Protein AF-A0A2W6HXC4-F1 (afdb_monomer_lite)

Sequence (80 aa):
MSRVIYSILDWVCDQIRGYEAAHGNKPDQILVTPEQAIGLLYAAWKGTSAASVDPVELVRQGGVFVLGVPLKLFEVGHGR

Secondary structure (DSSP, 8-state):
-------HHHHHHHHHHHHHHHHSS--S-EEE-HHHHHHHHHHHTTTS--TTS-HHHHHHTT--EETTEEEEE-------

Organism: Stenotrophomonas maltophilia (NCBI:txid40324)

Foldseek 3Di:
DDDDPCALLVVVVVVQVVVCVVPVDGDQADEDALVSQVRNCVVVPVDDPPVPDRSSVCLVVQPDDRPNHTYHYDDPPPDD

pLDDT: mean 79.89, std 17.6, range [37.25, 97.38]

Radius of gyration: 13.92 Å; chains: 1; bounding box: 36×38×36 Å

Structure (mmCIF, N/CA/C/O backbone):
data_AF-A0A2W6HXC4-F1
#
_entry.id   AF-A0A2W6HXC4-F1
#
loop_
_atom_site.group_PDB
_atom_site.id
_atom_site.type_symbol
_atom_site.label_atom_id
_atom_site.label_alt_id
_atom_site.label_comp_id
_atom_site.label_asym_id
_atom_site.label_entity_id
_atom_site.label_seq_id
_atom_site.pdbx_PDB_ins_code
_atom_site.Cartn_x
_atom_site.Cartn_y
_atom_site.Cartn_z
_atom_site.occupancy
_atom_site.B_iso_or_equiv
_atom_site.auth_seq_id
_atom_site.auth_comp_id
_atom_site.auth_asym_id
_atom_site.auth_atom_id
_atom_site.pdbx_PDB_model_num
ATOM 1 N N . MET A 1 1 ? 27.470 -5.426 9.404 1.00 37.91 1 MET A N 1
ATOM 2 C CA . MET A 1 1 ? 26.197 -6.118 9.706 1.00 37.91 1 MET A CA 1
ATOM 3 C C . MET A 1 1 ? 25.059 -5.195 9.320 1.00 37.91 1 MET A C 1
ATOM 5 O O . MET A 1 1 ? 25.053 -4.046 9.739 1.00 37.91 1 MET A O 1
ATOM 9 N N . SER A 1 2 ? 24.204 -5.698 8.431 1.00 40.53 2 SER A N 1
ATOM 10 C CA . SER A 1 2 ? 23.146 -5.004 7.692 1.00 40.53 2 SER A CA 1
ATOM 11 C C . SER A 1 2 ? 22.202 -4.224 8.610 1.00 40.53 2 SER A C 1
ATOM 13 O O . SER A 1 2 ? 21.391 -4.812 9.320 1.00 40.53 2 SER A O 1
ATOM 15 N N . ARG A 1 3 ? 22.323 -2.898 8.616 1.00 45.97 3 ARG A N 1
ATOM 16 C CA . ARG A 1 3 ? 21.374 -1.988 9.255 1.00 45.97 3 ARG A CA 1
ATOM 17 C C . ARG A 1 3 ? 20.872 -1.090 8.131 1.00 45.97 3 ARG A C 1
ATOM 19 O O . ARG A 1 3 ? 21.681 -0.429 7.492 1.00 45.97 3 ARG A O 1
ATOM 26 N N . VAL A 1 4 ? 19.561 -1.093 7.907 1.00 43.66 4 VAL A N 1
ATOM 27 C CA . VAL A 1 4 ? 18.833 -0.287 6.908 1.00 43.66 4 VAL A CA 1
ATOM 28 C C . VAL A 1 4 ? 18.766 -0.877 5.486 1.00 43.66 4 VAL A C 1
ATOM 30 O O . VAL A 1 4 ? 19.089 -0.227 4.502 1.00 43.66 4 VAL A O 1
ATOM 33 N N . ILE A 1 5 ? 18.234 -2.094 5.356 1.00 51.84 5 ILE A N 1
ATOM 34 C CA . ILE A 1 5 ? 17.322 -2.385 4.233 1.00 51.84 5 ILE A CA 1
ATOM 35 C C . ILE A 1 5 ? 15.955 -2.645 4.860 1.00 51.84 5 ILE A C 1
ATOM 37 O O . ILE A 1 5 ? 15.468 -3.769 4.876 1.00 51.84 5 ILE A O 1
ATOM 41 N N . TYR A 1 6 ? 15.387 -1.621 5.495 1.00 59.72 6 TYR A N 1
ATOM 42 C CA . TYR A 1 6 ? 13.972 -1.669 5.830 1.00 59.72 6 TYR A CA 1
ATOM 43 C C . TYR A 1 6 ? 13.239 -1.383 4.526 1.00 59.72 6 TYR A C 1
ATOM 45 O O . TYR A 1 6 ? 13.403 -0.307 3.944 1.00 59.72 6 TYR A O 1
ATOM 53 N N . SER A 1 7 ? 12.579 -2.399 3.982 1.00 81.56 7 SER A N 1
ATOM 54 C CA . SER A 1 7 ? 11.972 -2.271 2.666 1.00 81.56 7 SER A CA 1
ATOM 55 C C . SER A 1 7 ? 10.736 -1.376 2.758 1.00 81.56 7 SER A C 1
ATOM 57 O O . SER A 1 7 ? 10.077 -1.296 3.793 1.00 81.56 7 SER A O 1
ATOM 59 N N . ILE A 1 8 ? 10.384 -0.708 1.661 1.00 85.06 8 ILE A N 1
ATOM 60 C CA . ILE A 1 8 ? 9.127 0.050 1.585 1.00 85.06 8 ILE A CA 1
ATOM 61 C C . ILE A 1 8 ? 7.904 -0.847 1.864 1.00 85.06 8 ILE A C 1
ATOM 63 O O . ILE A 1 8 ? 6.895 -0.372 2.375 1.00 85.06 8 ILE A O 1
ATOM 67 N N . LEU A 1 9 ? 8.017 -2.154 1.602 1.00 86.94 9 LEU A N 1
ATOM 68 C CA . LEU A 1 9 ? 6.996 -3.144 1.935 1.00 86.94 9 LEU A CA 1
ATOM 69 C C . LEU A 1 9 ? 6.824 -3.310 3.448 1.00 86.94 9 LEU A C 1
ATOM 71 O O . LEU A 1 9 ? 5.686 -3.333 3.916 1.00 86.94 9 LEU A O 1
ATOM 75 N N . ASP A 1 10 ? 7.923 -3.369 4.207 1.00 89.31 10 ASP A N 1
ATOM 76 C CA . ASP A 1 10 ? 7.866 -3.438 5.673 1.00 89.31 10 ASP A CA 1
ATOM 77 C C . ASP A 1 10 ? 7.195 -2.181 6.235 1.00 89.31 10 ASP A C 1
ATOM 79 O O . ASP A 1 10 ? 6.286 -2.279 7.059 1.00 89.31 10 ASP A O 1
ATOM 83 N N . TRP A 1 11 ? 7.557 -1.010 5.695 1.00 89.94 11 TRP A N 1
ATOM 84 C CA . TRP A 1 11 ? 6.940 0.261 6.074 1.00 89.94 11 TRP A CA 1
ATOM 85 C C . TRP A 1 11 ? 5.425 0.259 5.854 1.00 89.94 11 TRP A C 1
ATOM 87 O O . TRP A 1 11 ? 4.683 0.579 6.782 1.00 89.94 11 TRP A O 1
ATOM 97 N N . VAL A 1 12 ? 4.945 -0.138 4.667 1.00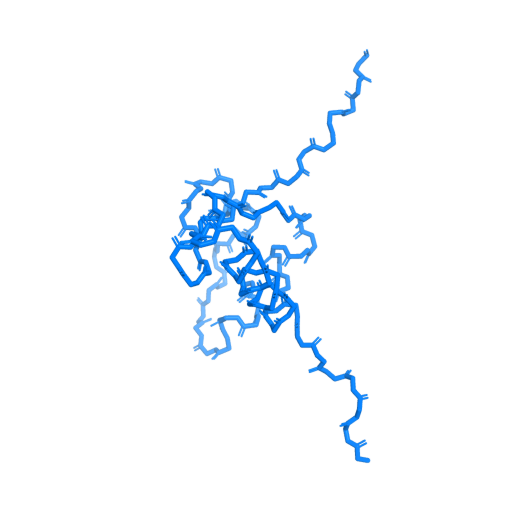 91.56 12 VAL A N 1
ATOM 98 C CA . VAL A 1 12 ? 3.498 -0.198 4.386 1.00 91.56 12 VAL A CA 1
ATOM 99 C C . VAL A 1 12 ? 2.792 -1.193 5.308 1.00 91.56 12 VAL A C 1
ATOM 101 O O . VAL A 1 12 ? 1.713 -0.887 5.818 1.00 91.56 12 VAL A O 1
ATOM 104 N N . CYS A 1 13 ? 3.390 -2.361 5.561 1.00 92.50 13 CYS A N 1
ATOM 105 C CA . CYS A 1 13 ? 2.824 -3.340 6.490 1.00 92.50 13 CYS A CA 1
ATOM 106 C C . CYS A 1 13 ? 2.641 -2.746 7.890 1.00 92.50 13 CYS A C 1
ATOM 108 O O . CYS A 1 13 ? 1.591 -2.937 8.505 1.00 92.50 13 CYS A O 1
ATOM 110 N N . ASP A 1 14 ? 3.632 -2.002 8.377 1.00 94.00 14 ASP A N 1
ATOM 111 C CA . ASP A 1 14 ? 3.574 -1.391 9.701 1.00 94.00 14 ASP A CA 1
ATOM 112 C C . ASP A 1 14 ? 2.592 -0.214 9.756 1.00 94.00 14 ASP A C 1
ATOM 114 O O . ASP A 1 14 ? 1.906 -0.060 10.764 1.00 94.00 14 ASP A O 1
ATOM 118 N N . GLN A 1 15 ? 2.421 0.552 8.670 1.00 93.94 15 GLN A N 1
ATOM 119 C CA . GLN A 1 15 ? 1.355 1.560 8.591 1.00 93.94 15 GLN A CA 1
ATOM 120 C C . GLN A 1 15 ? -0.040 0.927 8.688 1.00 93.94 15 GLN A C 1
ATOM 122 O O . GLN A 1 15 ? -0.878 1.402 9.453 1.00 93.94 15 GLN A O 1
ATOM 127 N N . ILE A 1 16 ? -0.285 -0.169 7.960 1.00 95.69 16 ILE A N 1
ATOM 128 C CA . ILE A 1 16 ? -1.575 -0.878 7.994 1.00 95.69 16 ILE A CA 1
ATOM 129 C C . ILE A 1 16 ? -1.846 -1.427 9.397 1.00 95.69 16 ILE A C 1
ATOM 131 O O . ILE A 1 16 ? -2.927 -1.209 9.940 1.00 95.69 16 ILE A O 1
ATOM 135 N N . ARG A 1 17 ? -0.860 -2.097 10.005 1.00 96.25 17 ARG A N 1
ATOM 136 C CA . ARG A 1 17 ? -0.987 -2.650 11.364 1.00 96.25 17 ARG A CA 1
ATOM 137 C C . ARG A 1 17 ? -1.184 -1.559 12.411 1.00 96.25 17 ARG A C 1
ATOM 139 O O . ARG A 1 17 ? -1.992 -1.731 13.316 1.00 96.25 17 ARG A 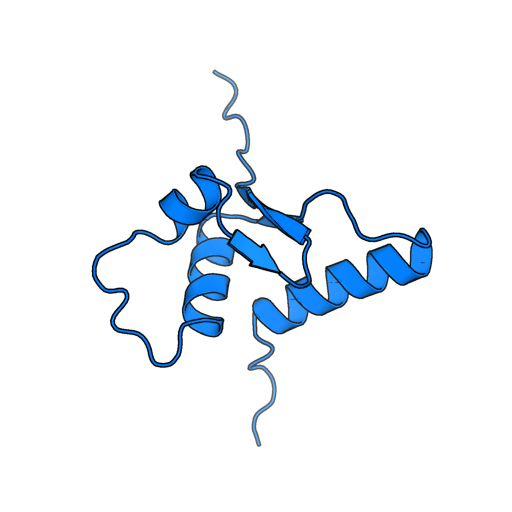O 1
ATOM 146 N N . GLY A 1 18 ? -0.458 -0.448 12.292 1.00 96.75 18 GLY A N 1
ATOM 147 C CA . GLY A 1 18 ? -0.596 0.698 13.187 1.00 96.75 18 GLY A CA 1
ATOM 148 C C . GLY A 1 18 ? -1.988 1.323 13.104 1.00 96.75 18 GLY A C 1
ATOM 149 O O . GLY A 1 18 ? -2.593 1.612 14.135 1.00 96.75 18 GLY A O 1
ATOM 150 N N . TYR A 1 19 ? -2.529 1.465 11.891 1.00 96.94 19 TYR A N 1
ATOM 151 C CA . TYR A 1 19 ? -3.899 1.932 11.689 1.00 96.94 19 TYR A CA 1
ATOM 152 C C . TYR A 1 19 ? -4.919 0.962 12.297 1.00 96.94 19 TYR A C 1
ATOM 154 O O . TYR A 1 19 ? -5.783 1.393 13.059 1.00 96.94 19 TYR A O 1
ATOM 162 N N . GLU A 1 20 ? -4.787 -0.339 12.022 1.00 97.19 20 GLU A N 1
ATOM 163 C CA . GLU A 1 20 ? -5.694 -1.376 12.530 1.00 97.19 20 GLU A CA 1
ATOM 164 C C . GLU A 1 20 ? -5.694 -1.457 14.056 1.00 97.19 20 GLU A C 1
ATOM 166 O O . GLU A 1 20 ? -6.759 -1.522 14.667 1.00 97.19 20 GLU A O 1
ATOM 171 N N . ALA A 1 21 ? -4.524 -1.344 14.686 1.00 97.38 21 ALA A N 1
ATOM 172 C CA . ALA A 1 21 ? -4.414 -1.289 16.138 1.00 97.38 21 ALA A CA 1
ATOM 173 C C . ALA A 1 21 ? -5.113 -0.058 16.746 1.00 97.38 21 ALA A C 1
ATOM 175 O O . ALA A 1 21 ? -5.636 -0.142 17.856 1.00 97.38 21 ALA A O 1
ATOM 176 N N . ALA A 1 22 ? -5.128 1.075 16.038 1.00 97.31 22 ALA A N 1
ATOM 177 C CA . ALA A 1 22 ? -5.728 2.319 16.519 1.00 97.31 22 ALA A CA 1
ATOM 178 C C . ALA A 1 22 ? -7.244 2.421 16.262 1.00 97.31 22 ALA A C 1
ATOM 180 O O . ALA A 1 22 ? -7.940 3.074 17.037 1.00 97.31 22 ALA A O 1
ATOM 181 N N . HIS A 1 23 ? -7.760 1.789 15.202 1.00 96.69 23 HIS A N 1
ATOM 182 C CA . HIS A 1 23 ? -9.148 1.971 14.745 1.00 96.69 23 HIS A CA 1
ATOM 183 C C . HIS A 1 23 ? -10.002 0.696 14.828 1.00 96.69 23 HIS A C 1
ATOM 185 O O . HIS A 1 23 ? -11.223 0.766 14.711 1.00 96.69 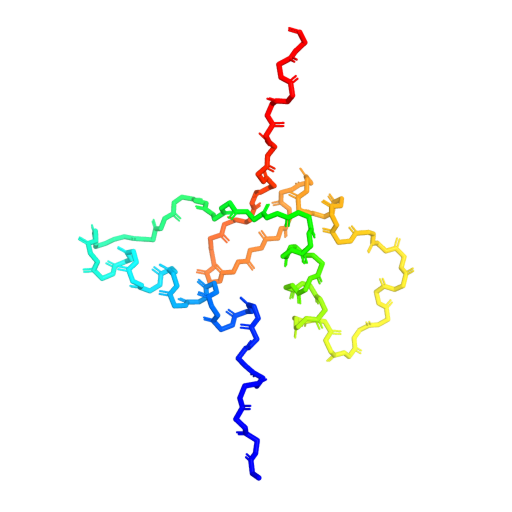23 HIS A O 1
ATOM 191 N N . GLY A 1 24 ? -9.389 -0.472 15.047 1.00 96.50 24 GLY A N 1
ATOM 192 C CA . GLY A 1 24 ? -10.084 -1.763 15.099 1.00 96.50 24 GLY A CA 1
ATOM 193 C C . GLY A 1 24 ? -10.487 -2.321 13.729 1.00 96.50 24 GLY A C 1
ATOM 194 O O . GLY A 1 24 ? -11.192 -3.326 13.662 1.00 96.50 24 GLY A O 1
ATOM 195 N N . ASN A 1 25 ? -10.057 -1.687 12.637 1.00 96.38 25 ASN A N 1
ATOM 196 C CA . ASN A 1 25 ? -10.262 -2.127 11.260 1.00 96.38 25 ASN A CA 1
ATOM 197 C C . ASN A 1 25 ? -9.073 -1.730 10.372 1.00 96.38 25 ASN A C 1
ATOM 199 O O . ASN A 1 25 ? -8.279 -0.857 10.710 1.00 96.38 25 ASN A O 1
ATOM 203 N N . LYS A 1 26 ? -8.946 -2.360 9.203 1.00 95.50 26 LYS A N 1
ATOM 204 C CA . LYS A 1 26 ? -7.936 -1.963 8.216 1.00 95.50 26 LYS A CA 1
ATOM 205 C C . LYS A 1 26 ? -8.319 -0.642 7.538 1.00 95.50 26 LYS A C 1
ATOM 207 O O . LYS A 1 26 ? -9.511 -0.379 7.387 1.00 95.50 26 LYS A O 1
ATOM 212 N N . PRO A 1 27 ? -7.335 0.158 7.091 1.00 95.81 27 PRO A N 1
ATOM 213 C CA . PRO A 1 27 ? -7.625 1.332 6.281 1.00 95.81 27 PRO A CA 1
ATOM 214 C C . PRO A 1 27 ? -8.253 0.918 4.945 1.00 95.81 27 PRO A C 1
ATOM 216 O O . PRO A 1 27 ? -7.900 -0.124 4.391 1.00 95.81 27 PRO A O 1
ATOM 219 N N . ASP A 1 28 ? -9.138 1.758 4.405 1.00 95.12 28 ASP A N 1
ATOM 220 C CA . ASP A 1 28 ? -9.809 1.490 3.124 1.00 95.12 28 ASP A CA 1
ATOM 221 C C . ASP A 1 28 ? -8.829 1.456 1.944 1.00 95.12 28 ASP A C 1
ATOM 223 O O . ASP A 1 28 ? -9.053 0.746 0.970 1.00 95.12 28 ASP A O 1
ATOM 227 N N . GLN A 1 29 ? -7.747 2.238 2.019 1.00 94.12 29 GLN A N 1
ATOM 228 C CA . GLN A 1 29 ? -6.681 2.304 1.018 1.00 94.12 29 GLN A CA 1
ATOM 229 C C . GLN A 1 29 ? -5.396 2.888 1.624 1.00 94.12 29 GLN A C 1
ATOM 231 O O . GLN A 1 29 ? -5.447 3.642 2.598 1.00 94.12 29 GLN A O 1
ATOM 236 N N . ILE A 1 30 ? -4.249 2.607 1.003 1.00 93.50 30 ILE A N 1
ATOM 237 C CA . ILE A 1 30 ? -2.971 3.268 1.299 1.00 93.50 30 ILE A CA 1
ATOM 238 C C . ILE A 1 30 ? -2.576 4.148 0.117 1.00 93.50 30 ILE A C 1
ATOM 240 O O . ILE A 1 30 ? -2.510 3.692 -1.026 1.00 93.50 30 ILE A O 1
ATOM 244 N N . LEU A 1 31 ? -2.297 5.416 0.409 1.00 92.75 31 LEU A N 1
ATOM 245 C CA . LEU A 1 31 ? -1.795 6.367 -0.575 1.00 92.75 31 LEU A CA 1
ATOM 246 C C . LEU A 1 31 ? -0.278 6.218 -0.697 1.00 92.75 31 LEU A C 1
ATOM 248 O O . LEU A 1 31 ? 0.428 6.243 0.310 1.00 92.75 31 LEU A O 1
ATOM 252 N N . VAL A 1 32 ? 0.214 6.071 -1.925 1.00 90.25 32 VAL A N 1
ATOM 253 C CA . VAL A 1 32 ? 1.645 5.921 -2.223 1.00 90.25 32 VAL A CA 1
ATOM 254 C C . VAL A 1 32 ? 2.073 6.877 -3.330 1.00 90.25 32 VAL A C 1
ATOM 256 O O . VAL A 1 32 ? 1.305 7.152 -4.252 1.00 90.25 32 VAL A O 1
ATOM 259 N N . THR A 1 33 ? 3.305 7.377 -3.275 1.00 90.38 33 THR A N 1
ATOM 260 C CA . THR A 1 33 ? 3.895 8.090 -4.418 1.00 90.38 33 THR A CA 1
ATOM 261 C C . THR A 1 33 ? 4.245 7.104 -5.543 1.00 90.38 33 THR A C 1
ATOM 263 O O . THR A 1 33 ? 4.360 5.898 -5.289 1.00 90.38 33 THR A O 1
ATOM 266 N N . PRO A 1 34 ? 4.458 7.574 -6.786 1.00 87.56 34 PRO A N 1
ATOM 267 C CA . PRO A 1 34 ? 4.936 6.718 -7.873 1.00 87.56 34 PRO A CA 1
ATOM 268 C C . PRO A 1 34 ? 6.228 5.960 -7.529 1.00 87.56 34 PRO A C 1
ATOM 270 O O . PRO A 1 34 ? 6.341 4.770 -7.812 1.00 87.56 34 PRO A O 1
ATOM 273 N N . GLU A 1 35 ? 7.184 6.600 -6.852 1.00 87.19 35 GLU A N 1
ATOM 274 C CA . GLU A 1 35 ? 8.444 5.970 -6.436 1.00 87.19 35 GLU A CA 1
ATOM 275 C C . GLU A 1 35 ? 8.210 4.865 -5.401 1.00 87.19 35 GLU A C 1
ATOM 277 O O . GLU A 1 35 ? 8.825 3.799 -5.470 1.00 87.19 35 GLU A O 1
ATOM 282 N N . GLN A 1 36 ? 7.297 5.097 -4.453 1.00 88.06 36 GLN A N 1
ATOM 283 C CA . GLN A 1 36 ? 6.910 4.089 -3.469 1.00 88.06 36 GLN A CA 1
ATOM 284 C C . GLN A 1 36 ? 6.194 2.912 -4.132 1.00 88.06 36 GLN A C 1
ATOM 286 O O . GLN A 1 36 ? 6.495 1.769 -3.796 1.00 88.06 36 GLN A O 1
ATOM 291 N N . ALA A 1 37 ? 5.303 3.168 -5.097 1.00 87.12 37 ALA A N 1
ATOM 292 C CA . ALA A 1 37 ? 4.654 2.124 -5.887 1.00 87.12 37 ALA A CA 1
ATOM 293 C C . ALA A 1 37 ? 5.693 1.248 -6.599 1.00 87.12 37 ALA A C 1
ATOM 295 O O . ALA A 1 37 ? 5.693 0.030 -6.437 1.00 87.12 37 ALA A O 1
ATOM 296 N N . ILE A 1 38 ? 6.645 1.866 -7.302 1.00 85.56 38 ILE A N 1
ATOM 297 C CA . ILE A 1 38 ? 7.741 1.155 -7.965 1.00 85.56 38 ILE A CA 1
ATOM 298 C C . ILE A 1 38 ? 8.522 0.303 -6.952 1.00 85.56 38 ILE A C 1
ATOM 300 O O . ILE A 1 38 ? 8.695 -0.899 -7.158 1.00 85.56 38 ILE A O 1
ATOM 304 N N . GLY A 1 39 ? 8.948 0.890 -5.829 1.00 84.69 39 GLY A N 1
ATOM 305 C CA . GLY A 1 39 ? 9.696 0.176 -4.793 1.00 84.69 39 GLY A CA 1
ATOM 306 C C . GLY A 1 39 ? 8.927 -1.001 -4.179 1.00 84.69 39 GLY A C 1
ATOM 307 O O . GLY A 1 39 ? 9.519 -2.050 -3.918 1.00 84.69 39 GLY A O 1
ATOM 308 N N . LEU A 1 40 ? 7.616 -0.850 -3.970 1.00 83.44 40 LEU A N 1
ATOM 309 C CA . LEU A 1 40 ? 6.741 -1.892 -3.428 1.00 83.44 40 LEU A CA 1
ATOM 310 C C . LEU A 1 40 ? 6.619 -3.071 -4.385 1.00 83.44 40 LEU A C 1
ATOM 312 O O . LEU A 1 40 ? 6.775 -4.216 -3.959 1.00 83.44 40 LEU A O 1
ATOM 316 N N . LEU A 1 41 ? 6.392 -2.806 -5.672 1.00 79.38 41 LEU A N 1
ATOM 317 C CA . LEU A 1 41 ? 6.300 -3.869 -6.665 1.00 79.38 41 LEU A CA 1
ATOM 318 C C . LEU A 1 41 ? 7.649 -4.570 -6.858 1.00 79.38 41 LEU A C 1
ATOM 320 O O . LEU A 1 41 ? 7.679 -5.795 -6.887 1.00 79.38 41 LEU A O 1
ATOM 324 N N . TYR A 1 42 ? 8.776 -3.850 -6.871 1.00 77.69 42 TYR A N 1
ATOM 325 C CA . TYR A 1 42 ? 10.101 -4.489 -6.896 1.00 77.69 42 TYR A CA 1
ATOM 326 C C . TYR A 1 42 ? 10.367 -5.366 -5.663 1.00 77.69 42 TYR A C 1
ATOM 328 O O . TYR A 1 42 ? 10.984 -6.427 -5.787 1.00 77.69 42 TYR A O 1
ATOM 336 N N . ALA A 1 43 ? 9.907 -4.949 -4.479 1.00 76.06 43 ALA A N 1
ATOM 337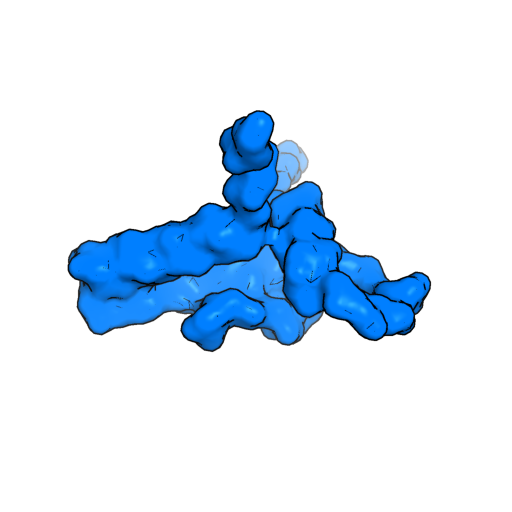 C CA . ALA A 1 43 ? 10.024 -5.744 -3.258 1.00 76.06 43 ALA A CA 1
ATOM 338 C C . ALA A 1 43 ? 9.142 -7.004 -3.301 1.00 76.06 43 ALA A C 1
ATOM 340 O O . ALA A 1 43 ? 9.582 -8.069 -2.868 1.00 76.06 43 ALA A O 1
ATOM 341 N N . ALA A 1 44 ? 7.932 -6.897 -3.858 1.00 71.44 44 ALA A N 1
ATOM 342 C CA . ALA A 1 44 ? 6.983 -8.001 -3.985 1.00 71.44 44 ALA A CA 1
ATOM 343 C C . ALA A 1 44 ? 7.325 -8.979 -5.128 1.00 71.44 44 ALA A C 1
ATOM 345 O O . ALA A 1 44 ? 7.008 -10.163 -5.039 1.00 71.44 44 ALA A O 1
ATOM 346 N N . TRP A 1 45 ? 7.980 -8.511 -6.195 1.00 71.19 45 TRP A N 1
ATOM 347 C CA . TRP A 1 45 ? 8.222 -9.268 -7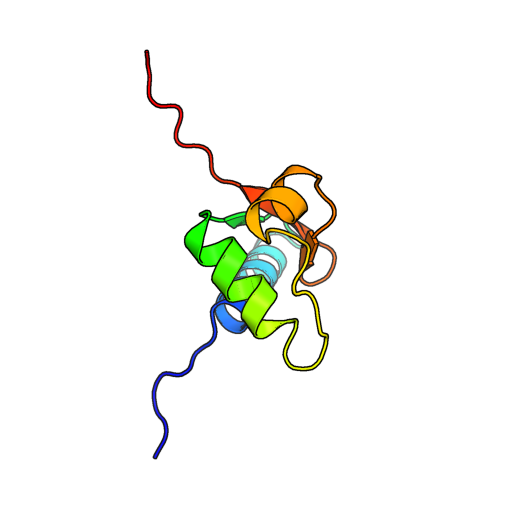.431 1.00 71.19 45 TRP A CA 1
ATOM 348 C C . TRP A 1 45 ? 9.626 -9.854 -7.579 1.00 71.19 45 TRP A C 1
ATOM 350 O O . TRP A 1 45 ? 10.015 -10.204 -8.696 1.00 71.19 45 TRP A O 1
ATOM 360 N N . LYS A 1 46 ? 10.401 -10.013 -6.497 1.00 60.59 46 LYS A N 1
ATOM 361 C CA . LYS A 1 46 ? 11.675 -10.758 -6.548 1.00 60.59 46 LYS A CA 1
ATOM 362 C C . LYS A 1 46 ? 11.448 -12.195 -7.059 1.00 60.59 46 LYS A C 1
ATOM 364 O O . LYS A 1 46 ? 11.245 -13.107 -6.266 1.00 60.59 46 LYS A O 1
ATOM 369 N N . GLY A 1 47 ? 11.502 -12.402 -8.377 1.00 53.47 47 GLY A N 1
ATOM 370 C CA . GLY A 1 47 ? 11.424 -13.720 -9.016 1.00 53.47 47 GLY A CA 1
ATOM 371 C C . GLY A 1 47 ? 10.545 -13.837 -10.266 1.00 53.47 47 GLY A C 1
ATOM 372 O O . GLY A 1 47 ? 10.677 -14.829 -10.976 1.00 53.47 47 GLY A O 1
ATOM 373 N N . THR A 1 48 ? 9.691 -12.864 -10.588 1.00 50.38 48 THR A N 1
ATOM 374 C CA . THR A 1 48 ? 8.836 -12.924 -11.791 1.00 50.38 48 THR A CA 1
ATOM 375 C C . THR A 1 48 ? 9.359 -11.989 -12.869 1.00 50.38 48 THR A C 1
ATOM 377 O O . THR A 1 48 ? 9.642 -10.825 -12.598 1.00 50.38 48 THR A O 1
ATOM 380 N N . SER A 1 49 ? 9.471 -12.482 -14.106 1.00 51.34 49 SER A N 1
ATOM 381 C CA . SER A 1 49 ? 9.811 -11.689 -15.292 1.00 51.34 49 SER A CA 1
ATOM 382 C C . SER A 1 49 ? 8.669 -10.721 -15.646 1.00 51.34 49 SER A C 1
ATOM 384 O O . SER A 1 49 ? 8.019 -10.851 -16.678 1.00 51.34 49 SER A O 1
ATOM 386 N N . ALA A 1 50 ? 8.382 -9.752 -14.780 1.00 55.06 50 ALA A N 1
ATOM 387 C CA . ALA A 1 50 ? 7.342 -8.741 -14.961 1.00 55.06 50 ALA A CA 1
ATOM 388 C C . ALA A 1 50 ? 7.810 -7.596 -15.881 1.00 55.06 50 ALA A C 1
ATOM 390 O O . ALA A 1 50 ? 7.455 -6.440 -15.686 1.00 55.06 50 ALA A O 1
ATOM 391 N N . ALA A 1 51 ? 8.635 -7.907 -16.886 1.00 55.69 51 ALA A N 1
ATOM 392 C CA . ALA A 1 51 ? 9.304 -6.919 -17.730 1.00 55.69 51 ALA A CA 1
ATOM 393 C C . ALA A 1 51 ? 8.353 -6.113 -18.639 1.00 55.69 51 ALA A C 1
ATOM 395 O O . ALA A 1 51 ? 8.818 -5.250 -19.376 1.00 55.69 51 ALA A O 1
ATOM 396 N N . SER A 1 52 ? 7.045 -6.386 -18.623 1.00 66.31 52 SER A N 1
ATOM 397 C CA . SER A 1 52 ? 6.082 -5.775 -19.543 1.00 66.31 52 SER A CA 1
ATOM 398 C C . SER A 1 52 ? 5.059 -4.841 -18.903 1.00 66.31 52 SER A C 1
ATOM 400 O O . SER A 1 52 ? 4.321 -4.204 -19.652 1.00 66.31 52 SER A O 1
ATOM 402 N N . VAL A 1 53 ? 4.979 -4.737 -17.571 1.00 71.81 53 VAL A N 1
ATOM 403 C CA . VAL A 1 53 ? 3.936 -3.925 -16.926 1.00 71.81 53 VAL A CA 1
ATOM 404 C C . VAL A 1 53 ? 4.547 -2.857 -16.029 1.00 71.81 53 VAL A C 1
ATOM 406 O O . VAL A 1 53 ? 5.274 -3.172 -15.089 1.00 71.81 53 VAL A O 1
ATOM 409 N N . ASP A 1 54 ? 4.227 -1.595 -16.322 1.00 82.81 54 ASP A N 1
ATOM 410 C CA . ASP A 1 54 ? 4.620 -0.449 -15.504 1.00 82.81 54 ASP A CA 1
ATOM 411 C C . ASP A 1 54 ? 3.961 -0.550 -14.110 1.00 82.81 54 ASP A C 1
ATOM 413 O O . ASP A 1 54 ? 2.727 -0.584 -14.011 1.00 82.81 54 ASP A O 1
ATOM 417 N N . PRO A 1 55 ? 4.752 -0.597 -13.021 1.00 78.88 55 PRO A N 1
ATOM 418 C CA . PRO A 1 55 ? 4.237 -0.626 -11.657 1.00 78.88 55 PRO A CA 1
ATOM 419 C C . PRO A 1 55 ? 3.258 0.500 -11.324 1.00 78.88 55 PRO A C 1
ATOM 421 O O . PRO A 1 55 ? 2.301 0.289 -10.579 1.00 78.88 55 PRO A O 1
ATOM 424 N N . VAL A 1 56 ? 3.485 1.693 -11.874 1.00 85.88 56 VAL A N 1
ATOM 425 C CA . VAL A 1 56 ? 2.637 2.865 -11.644 1.00 85.88 56 VAL A CA 1
ATOM 426 C C . VAL A 1 56 ? 1.267 2.649 -12.284 1.00 85.88 56 VAL A C 1
ATOM 428 O O . VAL A 1 56 ? 0.242 2.909 -11.651 1.00 85.88 56 VAL A O 1
ATOM 431 N N . GLU A 1 57 ? 1.233 2.103 -13.500 1.00 86.62 57 GLU A N 1
ATOM 432 C CA . GLU A 1 57 ? -0.016 1.798 -14.204 1.00 86.62 57 GLU A CA 1
ATOM 433 C C . GLU A 1 57 ? -0.829 0.706 -13.502 1.00 86.62 57 GLU A C 1
ATOM 435 O O . GLU A 1 57 ? -2.050 0.815 -13.412 1.00 86.62 57 GLU A O 1
ATOM 440 N N . LEU A 1 58 ? -0.184 -0.303 -12.909 1.00 85.12 58 LEU A N 1
ATOM 441 C CA . LEU A 1 58 ? -0.895 -1.314 -12.114 1.00 85.12 58 LEU A CA 1
ATOM 442 C C . LEU A 1 58 ? -1.594 -0.728 -10.892 1.00 85.12 58 LEU A C 1
ATOM 444 O O . LEU A 1 58 ? -2.724 -1.112 -10.578 1.00 85.12 58 LEU A O 1
ATOM 448 N N . VAL A 1 59 ? -0.935 0.205 -10.202 1.00 88.56 59 VAL A N 1
ATOM 449 C CA . VAL A 1 59 ? -1.554 0.904 -9.073 1.00 88.56 59 VAL A CA 1
ATOM 450 C C . VAL A 1 59 ? -2.694 1.800 -9.563 1.00 88.56 59 VAL A C 1
ATOM 452 O O . VAL A 1 59 ? -3.754 1.808 -8.941 1.00 88.56 59 VAL A O 1
ATOM 455 N N . ARG A 1 60 ? -2.546 2.489 -10.706 1.00 87.81 60 ARG A N 1
ATOM 456 C CA . ARG A 1 60 ? -3.640 3.276 -11.317 1.00 87.81 60 ARG A CA 1
ATOM 457 C C . ARG A 1 60 ? -4.858 2.430 -11.670 1.00 87.81 60 ARG A C 1
ATOM 459 O O . ARG A 1 60 ? -5.982 2.882 -11.477 1.00 87.81 60 ARG A O 1
ATOM 466 N N . GLN A 1 61 ? -4.643 1.210 -12.151 1.00 88.75 61 GLN A N 1
ATOM 467 C CA . GLN A 1 61 ? -5.712 0.264 -12.479 1.00 88.75 61 GLN A CA 1
ATOM 468 C C . GLN A 1 61 ? -6.404 -0.324 -11.236 1.00 88.75 61 GLN A C 1
ATOM 470 O O . GLN A 1 61 ? -7.417 -1.005 -11.373 1.00 88.75 61 GLN A O 1
ATOM 475 N N . GLY A 1 62 ? -5.883 -0.071 -10.028 1.00 84.38 62 GLY A N 1
ATOM 476 C CA . GLY A 1 62 ? -6.472 -0.539 -8.772 1.00 84.38 62 GLY A CA 1
ATOM 477 C C . GLY A 1 62 ? -6.261 -2.031 -8.495 1.00 84.38 62 GLY A C 1
ATOM 478 O O . GLY A 1 62 ? -6.968 -2.607 -7.674 1.00 84.38 62 GLY A O 1
ATOM 479 N N . GLY A 1 63 ? -5.305 -2.674 -9.174 1.00 81.19 63 GLY A N 1
ATOM 480 C CA . GLY A 1 63 ? -5.058 -4.116 -9.060 1.00 81.19 63 GLY A CA 1
ATOM 481 C C . GLY A 1 63 ? -4.084 -4.524 -7.950 1.00 81.19 63 GLY A C 1
ATOM 482 O O . GLY A 1 63 ? -3.800 -5.712 -7.800 1.00 81.19 63 GLY A O 1
ATOM 483 N N . VAL A 1 64 ? -3.530 -3.569 -7.198 1.00 86.31 64 VAL A N 1
ATOM 484 C CA . VAL A 1 64 ? -2.431 -3.822 -6.253 1.00 86.31 64 VAL A CA 1
ATOM 485 C C . VAL A 1 64 ? -2.911 -3.690 -4.815 1.00 86.31 64 VAL A C 1
ATOM 487 O O . VAL A 1 64 ? -3.471 -2.666 -4.428 1.00 86.31 64 VAL A O 1
ATOM 490 N N . PHE A 1 65 ? -2.632 -4.717 -4.010 1.00 90.25 65 PHE A N 1
ATOM 491 C CA . PHE A 1 65 ? -3.055 -4.807 -2.616 1.00 90.25 65 PHE A CA 1
ATOM 492 C C . PHE A 1 65 ? -1.887 -5.199 -1.714 1.00 90.25 65 PHE A C 1
ATOM 494 O O . PHE A 1 65 ? -1.074 -6.052 -2.071 1.00 90.25 65 PHE A O 1
ATOM 501 N N . VAL A 1 66 ? -1.853 -4.640 -0.506 1.00 89.56 66 VAL A N 1
ATOM 502 C CA . VAL A 1 66 ? -0.952 -5.060 0.573 1.00 89.56 66 VAL A CA 1
ATOM 503 C C . VAL A 1 66 ? -1.805 -5.434 1.778 1.00 89.56 66 VAL A C 1
ATOM 505 O O . VAL A 1 66 ? -2.612 -4.638 2.240 1.00 89.56 66 VAL A O 1
ATOM 508 N N . LEU A 1 67 ? -1.678 -6.672 2.269 1.00 90.81 67 LEU A N 1
ATOM 509 C CA . LEU A 1 67 ? -2.483 -7.204 3.386 1.00 90.81 67 LEU A CA 1
ATOM 510 C C . LEU A 1 67 ? -4.013 -7.065 3.196 1.00 90.81 67 LEU A C 1
ATOM 512 O O . LEU A 1 67 ? -4.762 -6.974 4.173 1.00 90.81 67 LEU A O 1
ATOM 516 N N . GLY A 1 68 ? -4.478 -7.077 1.944 1.00 90.38 68 GLY A N 1
ATOM 517 C CA . GLY A 1 68 ? -5.887 -6.887 1.581 1.00 90.38 68 GLY A CA 1
ATOM 518 C C . GLY A 1 68 ? -6.334 -5.424 1.489 1.00 90.38 68 GLY A C 1
ATOM 519 O O . GLY A 1 68 ? -7.501 -5.183 1.211 1.00 90.38 68 GLY A O 1
ATOM 520 N N . VAL A 1 69 ? -5.428 -4.463 1.688 1.00 93.81 69 VAL A N 1
ATOM 521 C CA . VAL A 1 69 ? -5.692 -3.029 1.524 1.00 93.81 69 VAL A CA 1
ATOM 522 C C . VAL A 1 69 ? -5.226 -2.576 0.136 1.00 93.81 69 VAL A C 1
ATOM 524 O O . VAL A 1 69 ? -4.067 -2.832 -0.207 1.00 93.81 69 VAL A O 1
ATOM 527 N N . PRO A 1 70 ? -6.076 -1.923 -0.676 1.00 93.31 70 PRO A N 1
ATOM 528 C CA . PRO A 1 70 ? -5.687 -1.434 -1.994 1.00 93.31 70 PRO A CA 1
ATOM 529 C C . PRO A 1 70 ? -4.670 -0.290 -1.904 1.00 93.31 70 PRO A C 1
ATOM 531 O O . PRO A 1 70 ? -4.746 0.576 -1.028 1.00 93.31 70 PRO A O 1
ATOM 534 N N . LEU A 1 71 ? -3.730 -0.268 -2.848 1.00 91.50 71 LEU A N 1
ATOM 535 C CA . LEU A 1 71 ? -2.842 0.869 -3.068 1.00 91.50 71 LEU A CA 1
ATOM 536 C C . LEU A 1 71 ? -3.493 1.865 -4.026 1.00 91.50 71 LEU A C 1
ATOM 538 O O . LEU A 1 71 ? -4.107 1.477 -5.019 1.00 91.50 71 LEU A O 1
ATOM 542 N N . LYS A 1 72 ? -3.297 3.156 -3.766 1.00 92.94 72 LYS A N 1
ATOM 543 C CA . LYS A 1 72 ? -3.728 4.236 -4.652 1.00 92.94 72 LYS A CA 1
ATOM 544 C C . LYS A 1 72 ? -2.617 5.263 -4.797 1.00 92.94 72 LYS A C 1
ATOM 546 O O . LYS A 1 72 ? -1.968 5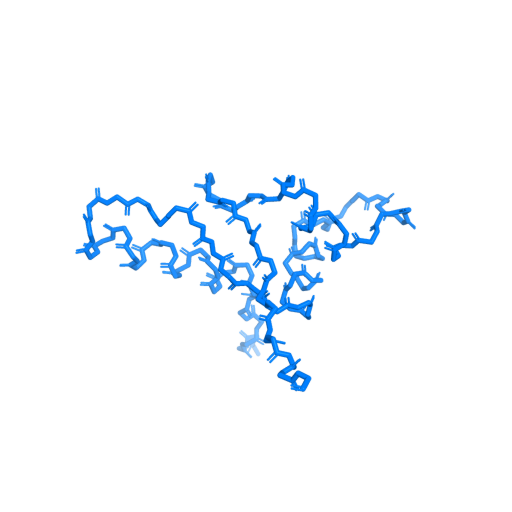.621 -3.815 1.00 92.94 72 LYS A O 1
ATOM 551 N N . LEU A 1 73 ? -2.398 5.749 -6.017 1.00 91.44 73 LEU A N 1
ATOM 552 C CA . LEU A 1 73 ? -1.426 6.814 -6.227 1.00 91.44 73 LEU A CA 1
ATOM 553 C C . LEU A 1 73 ? -1.894 8.095 -5.546 1.00 91.44 73 LEU A C 1
ATOM 555 O O . LEU A 1 73 ? -3.039 8.527 -5.695 1.00 91.44 73 LEU A O 1
ATOM 559 N N . PHE A 1 74 ? -0.978 8.707 -4.812 1.00 86.81 74 PHE A N 1
ATOM 560 C CA . PHE A 1 74 ? -1.147 10.055 -4.322 1.00 86.81 74 PHE A CA 1
ATOM 561 C C . PHE A 1 74 ? -0.913 11.030 -5.476 1.00 86.81 74 PHE A C 1
ATOM 563 O O . PHE A 1 74 ? 0.224 11.300 -5.863 1.00 86.81 74 PHE A O 1
ATOM 570 N N . GLU A 1 75 ? -1.994 11.549 -6.047 1.00 72.06 75 GLU A N 1
ATOM 571 C CA . GLU A 1 75 ? -1.923 12.636 -7.016 1.00 72.06 75 GLU A CA 1
ATOM 572 C C . GLU A 1 75 ? -1.971 13.958 -6.249 1.00 72.06 75 GLU A C 1
ATOM 574 O O . GLU A 1 75 ? -3.029 14.391 -5.790 1.00 72.06 75 GLU A O 1
ATOM 579 N N . VAL A 1 76 ? -0.817 14.614 -6.091 1.00 59.00 76 VAL A N 1
ATOM 580 C CA . VAL A 1 76 ? -0.821 16.037 -5.739 1.00 59.00 76 VAL A CA 1
ATOM 581 C C . VAL A 1 76 ? -1.430 16.733 -6.942 1.00 59.00 76 VAL A C 1
ATOM 583 O O . VAL A 1 76 ? -0.781 16.834 -7.987 1.00 59.00 76 VAL A O 1
ATOM 586 N N . GLY A 1 77 ? -2.683 17.169 -6.818 1.00 49.50 77 GLY A N 1
ATOM 587 C CA . GLY A 1 77 ? -3.279 18.064 -7.792 1.00 49.50 77 GLY A CA 1
ATOM 588 C C . GLY A 1 77 ? -2.334 19.246 -7.953 1.00 49.50 77 GLY A C 1
ATOM 589 O O . GLY A 1 77 ? -2.248 20.095 -7.069 1.00 49.50 77 GLY A O 1
ATOM 590 N N . HIS A 1 78 ? -1.579 19.279 -9.050 1.00 43.19 78 HIS A N 1
ATOM 591 C CA . HIS A 1 78 ? -0.970 20.518 -9.488 1.00 43.19 78 HIS A CA 1
ATOM 592 C C . HIS A 1 78 ? -2.166 21.389 -9.843 1.00 43.19 78 HIS A C 1
ATOM 594 O O . HIS A 1 78 ? -2.805 21.171 -10.874 1.00 43.19 78 HIS A O 1
ATOM 600 N N . GLY A 1 79 ? -2.542 22.273 -8.915 1.00 40.09 79 GLY A N 1
ATOM 601 C CA . GLY A 1 79 ? -3.522 23.312 -9.175 1.00 40.09 79 GLY A CA 1
ATOM 602 C C . GLY A 1 79 ? -3.131 23.977 -10.487 1.00 40.09 79 GLY A C 1
ATOM 603 O O . GLY A 1 79 ? -2.005 24.457 -10.620 1.00 40.09 79 GLY A O 1
ATOM 604 N N . ARG A 1 80 ? -4.019 23.876 -11.474 1.00 37.25 80 ARG A N 1
ATOM 605 C CA . ARG A 1 80 ? -3.955 24.719 -12.662 1.00 37.25 80 ARG A CA 1
ATOM 606 C C . ARG A 1 80 ? -4.254 26.155 -12.271 1.00 37.25 80 ARG A C 1
ATOM 608 O O . ARG A 1 80 ? -5.115 26.335 -11.380 1.00 37.25 80 ARG A O 1
#